Protein AF-U2GF42-F1 (afdb_monomer_lite)

InterPro domains:
  IPR058078 Cj0814 flagellar-dependent secreted protein [PF28266] (5-150)

Sequence (155 aa):
MLTNSIDGKPTIVGKMVGLGTAEEEAELEAFVNSFSEDTMMSNDGAALFVRADLSIEEFKKLYKEDVEKTTKEHKEFLAKLHKEEQEYNANFAKEQSEKKFKPMQVKKKYETYDINKDQKFLYARELLKFKEKRGIDVLELMQKIDKKQILNKMA

Secondary structure (DSSP, 8-state):
---SEETTEEPHHHIIIIIS-HHHHHHHHHHHTTS-TT----HHHHHHTT-SSS-HHHHHHHHHHHHHHHHHHHHHHHHHHHHHHHHHHHHHHHHHHHS---------------TTT-HHHHHHHHHHHHHHHH---HHHHHHHHHHHHHHHHH-

Foldseek 3Di:
DQDQDDPNAGFLVVCLVPVNDPVSNVVSVVLVVVDDPLFDADPVLVVNRSDRPDDPVRNSVVNVVRRVVRSVVVVVVVVVVVVVVVVVVVVVVVVVVVPPDDPDDDPDDDDDDDLVPDPVSVVVVVQVVCCVVVVDNVVVVVVVVVVVVVVVVVD

pLDDT: mean 83.36, std 8.82, range [53.62, 94.81]

Organism: NCBI:txid1242968

Structure (mmCIF, N/CA/C/O backbone):
data_AF-U2GF42-F1
#
_entry.id   AF-U2GF42-F1
#
loop_
_atom_site.group_PDB
_atom_site.id
_atom_site.type_symbol
_atom_site.label_atom_id
_atom_site.label_alt_id
_atom_site.label_comp_id
_atom_site.label_asym_id
_atom_site.label_entity_id
_atom_site.label_seq_id
_atom_site.pdbx_PDB_ins_code
_atom_site.Cartn_x
_atom_site.Cartn_y
_atom_site.Cartn_z
_atom_site.occupancy
_atom_site.B_iso_or_equiv
_atom_site.auth_seq_id
_atom_site.auth_comp_id
_atom_site.auth_asym_id
_atom_site.auth_atom_id
_atom_site.pdbx_PDB_model_num
ATOM 1 N N . MET A 1 1 ? -9.081 -14.131 12.413 1.00 53.62 1 MET A N 1
ATOM 2 C CA . MET A 1 1 ? -10.556 -14.186 12.475 1.00 53.62 1 MET A CA 1
ATOM 3 C C . MET A 1 1 ? -11.001 -13.177 13.515 1.00 53.62 1 MET A C 1
ATOM 5 O O . MET A 1 1 ? -10.371 -13.137 14.563 1.00 53.62 1 MET A O 1
ATOM 9 N N . LEU A 1 2 ? -12.001 -12.345 13.216 1.00 66.75 2 LEU A N 1
ATOM 10 C CA . LEU A 1 2 ? -12.616 -11.469 14.216 1.00 66.75 2 LEU A CA 1
ATOM 11 C C . LEU A 1 2 ? -13.335 -12.364 15.229 1.00 66.75 2 LEU A C 1
ATOM 13 O O . LEU A 1 2 ? -14.236 -13.117 14.863 1.00 66.75 2 LEU A O 1
ATOM 17 N N . THR A 1 3 ? -12.866 -12.362 16.472 1.00 81.94 3 THR A N 1
ATOM 18 C CA . THR A 1 3 ? -13.471 -13.135 17.554 1.00 81.94 3 THR A CA 1
ATOM 19 C C . THR A 1 3 ? -14.457 -12.241 18.289 1.00 81.94 3 THR A C 1
ATOM 21 O O . THR A 1 3 ? -14.060 -11.256 18.909 1.00 81.94 3 THR A O 1
ATOM 24 N N . ASN A 1 4 ? -15.741 -12.588 18.235 1.00 87.81 4 ASN A N 1
ATOM 25 C CA . ASN A 1 4 ? -16.802 -11.834 18.915 1.00 87.81 4 ASN A CA 1
ATOM 26 C C . ASN A 1 4 ? -16.812 -12.085 20.435 1.00 87.81 4 ASN A C 1
ATOM 28 O O . ASN A 1 4 ? -17.442 -11.358 21.194 1.00 87.81 4 ASN A O 1
ATOM 32 N N . SER A 1 5 ? -16.100 -13.111 20.903 1.00 87.38 5 SER A N 1
ATOM 33 C CA . SER A 1 5 ? -15.943 -13.407 22.322 1.00 87.38 5 SER A CA 1
ATOM 34 C C . SER A 1 5 ? -14.587 -14.050 22.601 1.00 87.38 5 SER A C 1
ATOM 36 O O . SER A 1 5 ? -14.060 -14.784 21.762 1.00 87.38 5 SER A O 1
ATOM 38 N N . ILE A 1 6 ? -14.045 -13.772 23.787 1.00 87.75 6 ILE A N 1
ATOM 39 C CA . ILE A 1 6 ? -12.866 -14.421 24.368 1.00 87.75 6 ILE A CA 1
ATOM 40 C C . ILE A 1 6 ? -13.266 -14.893 25.767 1.00 87.75 6 ILE A C 1
ATOM 42 O O . ILE A 1 6 ? -13.815 -14.115 26.545 1.00 87.75 6 ILE A O 1
ATOM 46 N N . ASP A 1 7 ? -13.045 -16.174 26.073 1.00 84.62 7 ASP A N 1
ATOM 47 C CA . ASP A 1 7 ? -13.358 -16.784 27.376 1.00 84.62 7 ASP A CA 1
ATOM 48 C C . ASP A 1 7 ? -14.802 -16.537 27.868 1.00 84.62 7 ASP A C 1
ATOM 50 O O . ASP A 1 7 ? -15.058 -16.364 29.059 1.00 84.62 7 ASP A O 1
ATOM 54 N N . GLY A 1 8 ? -15.766 -16.487 26.940 1.00 83.38 8 GLY A N 1
ATOM 55 C CA . GLY A 1 8 ? -17.183 -16.244 27.239 1.00 83.38 8 GLY A CA 1
ATOM 56 C C . GLY A 1 8 ? -17.539 -14.781 27.529 1.00 83.38 8 GLY A C 1
ATOM 57 O O . GLY A 1 8 ? -18.702 -14.483 27.796 1.00 83.38 8 GLY A O 1
ATOM 58 N N . LYS A 1 9 ? -16.574 -13.858 27.449 1.00 88.75 9 LYS A N 1
ATOM 59 C CA . LYS A 1 9 ? -16.807 -12.409 27.522 1.00 88.75 9 LYS A CA 1
ATOM 60 C C . LYS A 1 9 ? -16.912 -11.823 26.112 1.00 88.75 9 LYS A C 1
ATOM 62 O O . LYS A 1 9 ? -16.119 -12.218 25.249 1.00 88.75 9 LYS A O 1
ATOM 67 N N . PRO A 1 10 ? -17.865 -10.918 25.837 1.00 90.69 10 PRO A N 1
ATOM 68 C CA . PRO A 1 10 ? -17.957 -10.268 24.535 1.00 90.69 10 PRO A CA 1
ATOM 69 C C . PRO A 1 10 ? -16.769 -9.323 24.323 1.00 90.69 10 PRO A C 1
ATOM 71 O O . PRO A 1 10 ? -16.392 -8.573 25.224 1.00 90.69 10 PRO A O 1
ATOM 74 N N . THR A 1 11 ? -16.177 -9.365 23.130 1.00 92.75 11 THR A N 1
ATOM 75 C CA . THR A 1 11 ? -15.172 -8.379 22.694 1.00 92.75 11 THR A CA 1
ATOM 76 C C . THR A 1 11 ? -15.850 -7.067 22.299 1.00 92.75 11 THR A C 1
ATOM 78 O O . THR A 1 11 ? -17.075 -7.024 22.208 1.00 92.75 11 THR A O 1
ATOM 81 N N . ILE A 1 12 ? -15.096 -6.000 22.015 1.00 92.25 12 ILE A N 1
ATOM 82 C CA . ILE A 1 12 ? -15.682 -4.746 21.495 1.00 92.25 12 ILE A CA 1
ATOM 83 C C . ILE A 1 12 ? -16.513 -5.001 20.225 1.00 92.25 12 ILE A C 1
ATOM 85 O O . ILE A 1 12 ? -17.650 -4.545 20.135 1.00 92.25 12 ILE A O 1
ATOM 89 N N . VAL A 1 13 ? -16.006 -5.812 19.290 1.00 90.62 13 VAL A N 1
ATOM 90 C CA . VAL A 1 13 ? -16.781 -6.247 18.109 1.00 90.62 13 VAL A CA 1
ATOM 91 C C . VAL A 1 13 ? -17.973 -7.093 18.516 1.00 90.62 13 VAL A C 1
ATOM 93 O O . VAL A 1 13 ? -19.055 -6.901 17.980 1.00 90.62 13 VAL A O 1
ATOM 96 N N . GLY A 1 14 ? -17.802 -7.992 19.488 1.00 90.56 14 GLY A N 1
ATOM 97 C CA . GLY A 1 14 ? -18.901 -8.758 20.067 1.00 90.56 14 GLY A CA 1
ATOM 98 C C . GLY A 1 14 ? -20.048 -7.878 20.551 1.00 90.56 14 GLY A C 1
ATOM 99 O O . GLY A 1 14 ? -21.205 -8.149 20.240 1.00 90.56 14 GLY A O 1
ATOM 100 N N . LYS A 1 15 ? -19.726 -6.799 21.268 1.00 91.12 15 LYS A N 1
ATOM 101 C CA . LYS A 1 15 ? -20.702 -5.820 21.754 1.00 91.12 15 LYS A CA 1
ATOM 102 C C . LYS A 1 15 ? -21.391 -5.080 20.608 1.00 91.12 15 LYS A C 1
ATOM 104 O O . LYS A 1 15 ? -22.602 -4.927 20.657 1.00 91.12 15 LYS A O 1
ATOM 109 N N . MET A 1 16 ? -20.651 -4.712 19.559 1.00 88.25 16 MET A N 1
ATOM 110 C CA . MET A 1 16 ? -21.205 -4.076 18.353 1.00 88.25 16 MET A CA 1
ATOM 111 C C . MET A 1 16 ? -22.127 -4.979 17.523 1.00 88.25 16 MET A C 1
ATOM 113 O O . MET A 1 16 ? -22.888 -4.467 16.718 1.00 88.25 16 MET A O 1
ATOM 117 N N . VAL A 1 17 ? -22.041 -6.306 17.662 1.00 89.06 17 VAL A N 1
ATOM 118 C CA . VAL A 1 17 ? -22.887 -7.259 16.913 1.00 89.06 17 VAL A CA 1
ATOM 119 C C . VAL A 1 17 ? -23.996 -7.877 17.773 1.00 89.06 17 VAL A C 1
ATOM 121 O O . VAL A 1 17 ? -24.536 -8.928 17.422 1.00 89.06 17 VAL A O 1
ATOM 124 N N . GLY A 1 18 ? -24.309 -7.261 18.918 1.00 86.94 18 GLY A N 1
ATOM 125 C CA . GLY A 1 18 ? -25.431 -7.656 19.773 1.00 86.94 18 GLY A CA 1
ATOM 126 C C . GLY A 1 18 ? -25.112 -8.681 20.869 1.00 86.94 18 GLY A C 1
ATOM 127 O O . GLY A 1 18 ? -26.032 -9.269 21.435 1.00 86.94 18 GLY A O 1
ATOM 128 N N . LEU A 1 19 ? -23.834 -8.924 21.201 1.00 87.69 19 LEU A N 1
ATOM 129 C CA . LEU A 1 19 ? -23.460 -9.694 22.405 1.00 87.69 19 LEU A CA 1
ATOM 130 C C . LEU A 1 19 ? -23.370 -8.822 23.675 1.00 87.69 19 LEU A C 1
ATOM 132 O O . LEU A 1 19 ? -23.107 -9.353 24.756 1.00 87.69 19 LEU A O 1
ATOM 136 N N . GLY A 1 20 ? -23.536 -7.502 23.541 1.00 86.25 20 GLY A N 1
ATOM 137 C CA . GLY A 1 20 ? -23.605 -6.529 24.637 1.00 86.25 20 GLY A CA 1
ATOM 138 C C . GLY A 1 20 ? -25.039 -6.076 24.927 1.00 86.25 20 GLY A C 1
ATOM 139 O O . GLY A 1 20 ? -26.004 -6.745 24.554 1.00 86.25 20 GLY A O 1
ATOM 140 N N . THR A 1 21 ? -25.191 -4.934 25.598 1.00 89.50 21 THR A N 1
ATOM 141 C CA . THR A 1 21 ? -26.502 -4.268 25.707 1.00 89.50 21 THR A CA 1
ATOM 142 C C . THR A 1 21 ? -26.795 -3.424 24.461 1.00 89.50 21 THR A C 1
ATOM 144 O O . THR A 1 21 ? -25.880 -2.991 23.764 1.00 89.50 21 THR A O 1
ATOM 147 N N . ALA A 1 22 ? -28.073 -3.128 24.204 1.00 91.06 22 ALA A N 1
ATOM 148 C CA . ALA A 1 22 ? -28.465 -2.254 23.093 1.00 91.06 22 ALA A CA 1
ATOM 149 C C . ALA A 1 22 ? -27.879 -0.830 23.211 1.00 91.06 22 ALA A C 1
ATOM 151 O O . ALA A 1 22 ? -27.637 -0.171 22.204 1.00 91.06 22 ALA A O 1
ATOM 152 N N . GLU A 1 23 ? -27.638 -0.355 24.439 1.00 90.19 23 GLU A N 1
ATOM 153 C CA . GLU A 1 23 ? -26.994 0.939 24.691 1.00 90.19 23 GLU A CA 1
ATOM 154 C C . GLU A 1 23 ? -25.511 0.906 24.303 1.00 90.19 23 GLU A C 1
ATOM 156 O O . GLU A 1 23 ? -25.043 1.813 23.620 1.00 90.19 23 GLU A O 1
ATOM 161 N N . GLU A 1 24 ? -24.790 -0.156 24.679 1.00 90.00 24 GLU A N 1
ATOM 162 C CA . GLU A 1 24 ? -23.378 -0.343 24.323 1.00 90.00 24 GLU A CA 1
ATOM 163 C C . GLU A 1 24 ? -23.184 -0.470 22.806 1.00 90.00 24 GLU A C 1
ATOM 165 O O . GLU A 1 24 ? -22.239 0.094 22.253 1.00 90.00 24 GLU A O 1
ATOM 170 N N . GLU A 1 25 ? -24.077 -1.199 22.134 1.00 91.75 25 GLU A N 1
ATOM 171 C CA . GLU A 1 25 ? -24.075 -1.369 20.679 1.00 91.75 25 GLU A CA 1
ATOM 172 C C . GLU A 1 25 ? -24.259 -0.024 19.968 1.00 91.75 25 GLU A C 1
ATOM 174 O O . GLU A 1 25 ? -23.399 0.378 19.183 1.00 91.75 25 GLU A O 1
ATOM 179 N N . ALA A 1 26 ? -25.316 0.717 20.319 1.00 92.31 26 ALA A N 1
ATOM 180 C CA . ALA A 1 26 ? -25.595 2.027 19.738 1.00 92.31 26 ALA A CA 1
ATOM 181 C C . ALA A 1 26 ? -24.476 3.043 20.030 1.00 92.31 26 ALA A C 1
ATOM 183 O O . ALA A 1 26 ? -24.117 3.852 19.172 1.00 92.31 26 ALA A O 1
ATOM 184 N N . GLU A 1 27 ? -23.897 3.004 21.232 1.00 93.75 27 GLU A N 1
ATOM 185 C CA . GLU A 1 27 ? -22.800 3.882 21.631 1.00 93.75 27 GLU A CA 1
ATOM 186 C C . GLU A 1 27 ? -21.510 3.608 20.837 1.00 93.75 27 GLU A C 1
ATOM 188 O O . GLU A 1 27 ? -20.812 4.552 20.441 1.00 93.75 27 GLU A O 1
ATOM 193 N N . LEU A 1 28 ? -21.169 2.334 20.626 1.00 92.56 28 LEU A N 1
ATOM 194 C CA . LEU A 1 28 ? -19.992 1.923 19.860 1.00 92.56 28 LEU A CA 1
ATOM 195 C C . LEU A 1 28 ? -20.181 2.181 18.364 1.00 92.56 28 LEU A C 1
ATOM 197 O O . LEU A 1 28 ? -19.268 2.703 17.723 1.00 92.56 28 LEU A O 1
ATOM 201 N N . GLU A 1 29 ? -21.360 1.884 17.823 1.00 91.44 29 GLU A N 1
ATOM 202 C CA . GLU A 1 29 ? -21.694 2.150 16.424 1.00 91.44 29 GLU A CA 1
ATOM 203 C C . GLU A 1 29 ? -21.631 3.651 16.118 1.00 91.44 29 GLU A C 1
ATOM 205 O O . GLU A 1 29 ? -20.938 4.066 15.187 1.00 91.44 29 GLU A O 1
ATOM 210 N N . ALA A 1 30 ? -22.265 4.489 16.945 1.00 93.81 30 ALA A N 1
ATOM 211 C CA . ALA A 1 30 ? -22.209 5.941 16.787 1.00 93.81 30 ALA A CA 1
ATOM 212 C C . ALA A 1 30 ? -20.774 6.483 16.884 1.00 93.81 30 ALA A C 1
ATOM 214 O O . ALA A 1 30 ? -20.412 7.421 16.175 1.00 93.81 30 ALA A O 1
ATOM 215 N N . PHE A 1 31 ? -19.940 5.893 17.745 1.00 93.12 31 PHE A N 1
ATOM 216 C CA . PHE A 1 31 ? -18.539 6.275 17.869 1.00 93.12 31 PHE A CA 1
ATOM 217 C C . PHE A 1 31 ? -17.724 5.917 16.623 1.00 93.12 31 PHE A C 1
ATOM 219 O O . PHE A 1 31 ? -17.021 6.782 16.102 1.00 93.12 31 PHE A O 1
ATOM 226 N N . VAL A 1 32 ? -17.822 4.686 16.120 1.00 88.75 32 VAL A N 1
ATOM 227 C CA . VAL A 1 32 ? -17.088 4.260 14.916 1.00 88.75 32 VAL A CA 1
ATOM 228 C C . VAL A 1 32 ? -17.545 5.059 13.693 1.00 88.75 32 VAL A C 1
ATOM 230 O O . VAL A 1 32 ? -16.707 5.541 12.935 1.00 88.75 32 VAL A O 1
ATOM 233 N N . ASN A 1 33 ? -18.850 5.309 13.569 1.00 90.56 33 ASN A N 1
ATOM 234 C CA . ASN A 1 33 ? -19.421 6.113 12.486 1.00 90.56 33 ASN A CA 1
ATOM 235 C C . ASN A 1 33 ? -19.135 7.622 12.611 1.00 90.56 33 ASN A C 1
ATOM 237 O O . ASN A 1 33 ? -19.408 8.372 11.678 1.00 90.56 33 ASN A O 1
ATOM 241 N N . SER A 1 34 ? -18.599 8.094 13.745 1.00 91.62 34 SER A N 1
ATOM 242 C CA . SER A 1 34 ? -18.213 9.504 13.911 1.00 91.62 34 SER A CA 1
ATOM 243 C C . SER A 1 34 ? -16.931 9.876 13.158 1.00 91.62 34 SER A C 1
ATOM 245 O O . SER A 1 34 ? -16.659 11.060 12.949 1.00 91.62 34 SER A O 1
ATOM 247 N N . PHE A 1 35 ? -16.143 8.880 12.750 1.00 89.19 35 PHE A N 1
ATOM 248 C CA . PHE A 1 35 ? -14.927 9.070 11.970 1.00 89.19 35 PHE A CA 1
ATOM 249 C C . PHE A 1 35 ? -15.249 9.128 10.472 1.00 89.19 35 PHE A C 1
ATOM 251 O O . PHE A 1 35 ? -16.160 8.458 9.995 1.00 89.19 35 PHE A O 1
ATOM 258 N N . SER A 1 36 ? -14.496 9.927 9.710 1.00 84.69 36 SER A N 1
ATOM 259 C CA . SER A 1 36 ? -14.631 9.969 8.246 1.00 84.69 36 SER A CA 1
ATOM 260 C C . SER A 1 36 ? -14.193 8.651 7.605 1.00 84.69 36 SER A C 1
ATOM 262 O O . SER A 1 36 ? -13.313 7.985 8.144 1.00 84.69 36 SER A O 1
ATOM 264 N N . GLU A 1 37 ? -14.702 8.313 6.419 1.00 79.50 37 GLU A N 1
ATOM 265 C CA . GLU A 1 37 ? -14.232 7.134 5.664 1.00 79.50 37 GLU A CA 1
ATOM 266 C C . GLU A 1 37 ? -12.726 7.194 5.343 1.00 79.50 37 GLU A C 1
ATOM 268 O O . GLU A 1 37 ? -12.056 6.168 5.338 1.00 79.50 37 GLU A O 1
ATOM 273 N N . ASP A 1 38 ? -12.169 8.400 5.179 1.00 81.19 38 ASP A N 1
ATOM 274 C CA . ASP A 1 38 ? -10.733 8.634 4.940 1.00 81.19 38 ASP A CA 1
ATOM 275 C C . ASP A 1 38 ? -9.852 8.425 6.185 1.00 81.19 38 ASP A C 1
ATOM 277 O O . ASP A 1 38 ? -8.638 8.659 6.162 1.00 81.19 38 ASP A O 1
ATOM 281 N N . THR A 1 39 ? -10.461 8.044 7.306 1.00 83.50 39 THR A N 1
ATOM 282 C CA . THR A 1 39 ? -9.740 7.805 8.548 1.00 83.50 39 THR A CA 1
ATOM 283 C C . THR A 1 39 ? -8.897 6.549 8.420 1.00 83.50 39 THR A C 1
ATOM 285 O O . THR A 1 39 ? -9.402 5.460 8.156 1.00 83.50 39 THR A O 1
ATOM 288 N N . MET A 1 40 ? -7.599 6.695 8.662 1.00 85.88 40 MET A N 1
ATOM 289 C CA . MET A 1 40 ? -6.678 5.567 8.670 1.00 85.88 40 MET A CA 1
ATOM 290 C C . MET A 1 40 ? -6.627 4.967 10.073 1.00 85.88 40 MET A C 1
ATOM 292 O O . MET A 1 40 ? -6.614 5.684 11.069 1.00 85.88 40 MET A O 1
ATOM 296 N N . MET A 1 41 ? -6.552 3.646 10.159 1.00 88.06 41 MET A N 1
ATOM 297 C CA . MET A 1 41 ? -6.408 2.910 11.414 1.00 88.06 41 MET A CA 1
ATOM 298 C C . MET A 1 41 ? -5.186 2.003 11.307 1.00 88.06 41 MET A C 1
ATOM 300 O O . MET A 1 41 ? -4.932 1.439 10.238 1.00 88.06 41 MET A O 1
ATOM 304 N N . SER A 1 42 ? -4.414 1.868 12.384 1.00 88.44 42 SER A N 1
ATOM 305 C CA . SER A 1 42 ? -3.285 0.942 12.400 1.00 88.44 42 SER A CA 1
ATOM 306 C C . SER A 1 42 ? -3.754 -0.483 12.692 1.00 88.44 42 SER A C 1
AT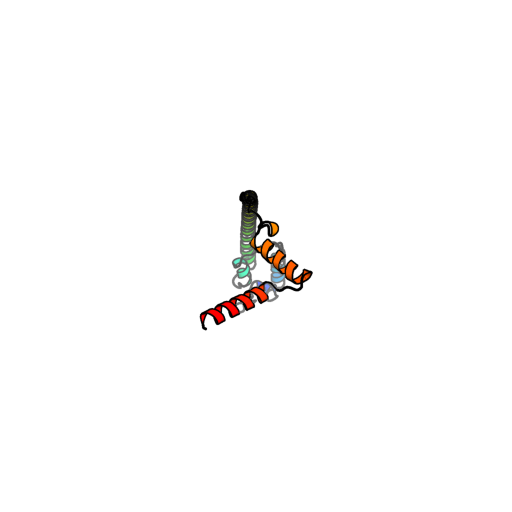OM 308 O O . SER A 1 42 ? -4.889 -0.737 13.101 1.00 88.44 42 SER A O 1
ATOM 310 N N . ASN A 1 43 ? -2.833 -1.435 12.549 1.00 88.88 43 ASN A N 1
ATOM 311 C CA . ASN A 1 43 ? -3.055 -2.796 13.027 1.00 88.88 43 ASN A CA 1
ATOM 312 C C . ASN A 1 43 ? -3.286 -2.846 14.547 1.00 88.88 43 ASN A C 1
ATOM 314 O O . ASN A 1 43 ? -4.038 -3.702 15.011 1.00 88.88 43 ASN A O 1
ATOM 318 N N . ASP A 1 44 ? -2.672 -1.936 15.309 1.00 88.06 44 ASP A N 1
ATOM 319 C CA . ASP A 1 44 ? -2.866 -1.850 16.757 1.00 88.06 44 ASP A CA 1
ATOM 320 C C . ASP A 1 44 ? -4.270 -1.324 17.074 1.00 88.06 44 ASP A C 1
ATOM 322 O O . ASP A 1 44 ? -4.951 -1.904 17.920 1.00 88.06 44 ASP A O 1
ATOM 326 N N . GLY A 1 45 ? -4.750 -0.317 16.335 1.00 88.94 45 GLY A N 1
ATOM 327 C CA . GLY A 1 45 ? -6.135 0.154 16.403 1.00 88.94 45 GLY A CA 1
ATOM 328 C C . GLY A 1 45 ? -7.140 -0.953 16.077 1.00 88.94 45 GLY A C 1
ATOM 329 O O . GLY A 1 45 ? -8.103 -1.159 16.818 1.00 88.94 45 GLY A O 1
ATOM 330 N N . ALA A 1 46 ? -6.868 -1.748 15.039 1.00 89.50 46 ALA A N 1
ATOM 331 C CA . ALA A 1 46 ? -7.696 -2.897 14.672 1.00 89.50 46 ALA A CA 1
ATOM 332 C C . ALA A 1 46 ? -7.679 -3.998 15.748 1.00 89.50 46 ALA A C 1
ATOM 334 O O . ALA A 1 46 ? -8.680 -4.683 15.959 1.00 89.50 46 ALA A O 1
ATOM 335 N N . ALA A 1 47 ? -6.570 -4.163 16.471 1.00 90.81 47 ALA A N 1
ATOM 336 C CA . ALA A 1 47 ? -6.461 -5.136 17.554 1.00 90.81 47 ALA A CA 1
ATOM 337 C C . ALA A 1 47 ? -7.287 -4.753 18.797 1.00 90.81 47 ALA A C 1
ATOM 339 O O . ALA A 1 47 ? -7.666 -5.636 19.569 1.00 90.81 47 ALA A O 1
ATOM 340 N N . LEU A 1 48 ? -7.618 -3.470 18.989 1.00 92.06 48 LEU A N 1
ATOM 341 C CA . LEU A 1 48 ? -8.473 -3.026 20.099 1.00 92.06 48 LEU A CA 1
ATOM 342 C C . LEU A 1 48 ? -9.896 -3.594 19.999 1.00 92.06 48 LEU A C 1
ATOM 344 O O . LEU A 1 48 ? -10.532 -3.862 21.014 1.00 92.06 48 LEU A O 1
ATOM 348 N N . PHE A 1 49 ? -10.377 -3.837 18.782 1.00 90.69 49 PHE A N 1
ATOM 349 C CA . PHE A 1 49 ? -11.720 -4.351 18.510 1.00 90.69 49 PHE A CA 1
ATOM 350 C C . PHE A 1 49 ? -11.938 -5.801 18.964 1.00 90.69 49 PHE A C 1
ATOM 352 O O . PHE A 1 49 ? -13.049 -6.192 19.327 1.00 90.69 49 PHE A O 1
ATOM 359 N N . VAL A 1 50 ? -10.877 -6.609 18.968 1.00 91.00 50 VAL A N 1
ATOM 360 C CA . VAL A 1 50 ? -10.937 -8.025 19.369 1.00 91.00 50 VAL A CA 1
ATOM 361 C C . VAL A 1 50 ? -10.642 -8.238 20.853 1.00 91.00 50 VAL A C 1
ATOM 363 O O . VAL A 1 50 ? -10.606 -9.377 21.306 1.00 91.00 50 VAL A O 1
ATOM 366 N N . ARG A 1 51 ? -10.440 -7.171 21.628 1.00 89.00 51 ARG A N 1
ATOM 367 C CA . ARG A 1 51 ? -10.186 -7.249 23.069 1.00 89.00 51 ARG A CA 1
ATOM 368 C C . ARG A 1 51 ? -11.486 -7.353 23.866 1.00 89.00 51 ARG A C 1
ATOM 370 O O . ARG A 1 51 ? -12.483 -6.717 23.528 1.00 89.00 51 ARG A O 1
ATOM 377 N N . ALA A 1 52 ? -11.466 -8.175 24.915 1.00 86.94 52 ALA A N 1
ATOM 378 C CA . ALA A 1 52 ? -12.575 -8.374 25.862 1.00 86.94 52 ALA A CA 1
ATOM 379 C C . ALA A 1 52 ? -12.257 -7.840 27.274 1.00 86.94 52 ALA A C 1
ATOM 381 O O . ALA A 1 52 ? -13.098 -7.891 28.169 1.00 86.94 52 ALA A O 1
ATOM 382 N N . ASP A 1 53 ? -11.027 -7.373 27.484 1.00 89.06 53 ASP A N 1
ATOM 383 C CA . ASP A 1 53 ? -10.498 -6.811 28.727 1.00 89.06 53 ASP A CA 1
ATOM 384 C C . ASP A 1 53 ? -10.710 -5.293 28.845 1.00 89.06 53 ASP A C 1
ATOM 386 O O . ASP A 1 53 ? -10.695 -4.770 29.955 1.00 89.06 53 ASP A O 1
ATOM 390 N N . LEU A 1 54 ? -10.941 -4.601 27.726 1.00 87.88 54 LEU A N 1
ATOM 391 C CA . LEU A 1 54 ? -11.128 -3.149 27.676 1.00 87.88 54 LEU A CA 1
ATOM 392 C C . LEU A 1 54 ? -12.568 -2.729 27.993 1.00 87.88 54 LEU A C 1
ATOM 394 O O . LEU A 1 54 ? -13.533 -3.313 27.488 1.00 87.88 54 LEU A O 1
ATOM 398 N N . SER A 1 55 ? -12.713 -1.644 28.755 1.00 90.44 55 SER A N 1
ATOM 399 C CA . SER A 1 55 ? -13.980 -0.910 28.827 1.00 90.44 55 SER A CA 1
ATOM 400 C C . SER A 1 55 ? -14.237 -0.107 27.542 1.00 90.44 55 SER A C 1
ATOM 402 O O . SER A 1 55 ? -13.316 0.207 26.784 1.00 90.44 55 SER A O 1
ATOM 404 N N . ILE A 1 56 ? -15.499 0.258 27.294 1.00 90.19 56 ILE A N 1
ATOM 405 C CA . ILE A 1 56 ? -15.879 1.063 26.119 1.00 90.19 56 ILE A CA 1
ATOM 406 C C . ILE A 1 56 ? -15.202 2.441 26.156 1.00 90.19 56 ILE A C 1
ATOM 408 O O . ILE A 1 56 ? -14.740 2.922 25.124 1.00 90.19 56 ILE A O 1
ATOM 412 N N . GLU A 1 57 ? -15.071 3.061 27.331 1.00 92.56 57 GLU A N 1
ATOM 413 C CA . GLU A 1 57 ? -14.390 4.353 27.478 1.00 92.56 57 GLU A CA 1
ATOM 414 C C . GLU A 1 57 ? -12.891 4.269 27.156 1.00 92.56 57 GLU A C 1
ATOM 416 O O . GLU A 1 57 ? -12.363 5.108 26.419 1.00 92.56 57 GLU A O 1
ATOM 421 N N . GLU A 1 58 ? -12.202 3.241 27.662 1.00 93.12 58 GLU A N 1
ATOM 422 C CA . GLU A 1 58 ? -10.783 3.012 27.365 1.00 93.12 58 GLU A CA 1
ATOM 423 C C . GLU A 1 58 ? -10.568 2.717 25.883 1.00 93.12 58 GLU A C 1
ATOM 425 O O . GLU A 1 58 ? -9.667 3.291 25.268 1.00 93.12 58 GLU A O 1
ATOM 430 N N . PHE A 1 59 ? -11.428 1.880 25.295 1.00 93.50 59 PHE A N 1
ATOM 431 C CA . PHE A 1 59 ? -11.428 1.607 23.862 1.00 93.50 59 PHE A CA 1
ATOM 432 C C . PHE A 1 59 ? -11.543 2.904 23.056 1.00 93.50 59 PHE A C 1
ATOM 434 O O . PHE A 1 59 ? -10.700 3.172 22.200 1.00 93.50 59 PHE A O 1
ATOM 441 N N . LYS A 1 60 ? -12.527 3.756 23.370 1.00 93.44 60 LYS A N 1
ATOM 442 C CA . LYS A 1 60 ? -12.739 5.030 22.669 1.00 93.44 60 LYS A CA 1
ATOM 443 C C . LYS A 1 60 ? -11.523 5.946 22.737 1.00 93.44 60 LYS A C 1
ATOM 445 O O . LYS A 1 60 ? -11.207 6.622 21.757 1.00 93.44 60 LYS A O 1
ATOM 450 N N . LYS A 1 61 ? -10.854 5.993 23.891 1.00 94.81 61 LYS A N 1
ATOM 451 C CA . LYS A 1 61 ? -9.658 6.814 24.087 1.00 94.81 61 LYS A CA 1
ATOM 452 C C . LYS A 1 61 ? -8.481 6.296 23.258 1.00 94.81 61 LYS A C 1
ATOM 454 O O . LYS A 1 61 ? -7.910 7.072 22.497 1.00 94.81 61 LYS A O 1
ATOM 459 N N . LEU A 1 62 ? -8.155 5.006 23.376 1.00 93.56 62 LEU A N 1
ATOM 460 C CA . LEU A 1 62 ? -7.038 4.397 22.643 1.00 93.56 62 LEU A CA 1
ATOM 461 C C . LEU A 1 62 ? -7.267 4.438 21.129 1.00 93.56 62 LEU A C 1
ATOM 463 O O . LEU A 1 62 ? -6.343 4.718 20.373 1.00 93.56 62 LEU A O 1
ATOM 467 N N . TYR A 1 63 ? -8.501 4.197 20.687 1.00 92.44 63 TYR A N 1
ATOM 468 C CA . TYR A 1 63 ? -8.839 4.198 19.270 1.00 92.44 63 TYR A CA 1
ATOM 469 C C . TYR A 1 63 ? -8.705 5.590 18.641 1.00 92.44 63 TYR A C 1
ATOM 471 O O . TYR A 1 63 ? -8.156 5.718 17.550 1.00 92.44 63 TYR A O 1
ATOM 479 N N . LYS A 1 64 ? -9.144 6.646 19.343 1.00 92.06 64 LYS A N 1
ATOM 480 C CA . LYS A 1 64 ? -8.938 8.037 18.904 1.00 92.06 64 LYS A CA 1
ATOM 481 C C . LYS A 1 64 ? -7.459 8.375 18.752 1.00 92.06 64 LYS A C 1
ATOM 483 O O . LYS A 1 64 ? -7.075 8.962 17.747 1.00 92.06 64 LYS A O 1
ATOM 488 N N . GLU A 1 65 ? -6.647 7.994 19.734 1.00 92.62 65 GLU A N 1
ATOM 489 C CA . GLU A 1 65 ? -5.205 8.244 19.710 1.00 92.62 65 GLU A CA 1
ATOM 490 C C . GLU A 1 65 ? -4.524 7.535 18.530 1.00 92.62 65 GLU A C 1
ATOM 492 O O . GLU A 1 65 ? -3.719 8.150 17.827 1.00 92.62 65 GLU A O 1
ATOM 497 N N . ASP A 1 66 ? -4.886 6.275 18.271 1.00 92.44 66 ASP A N 1
ATOM 498 C CA . ASP A 1 66 ? -4.369 5.520 17.128 1.00 92.44 66 ASP A CA 1
ATOM 499 C C . ASP A 1 66 ? -4.736 6.191 15.802 1.00 92.44 66 ASP A C 1
ATOM 501 O O . ASP A 1 66 ? -3.855 6.503 15.005 1.00 92.44 66 ASP A O 1
ATOM 505 N N . VAL A 1 67 ? -6.022 6.492 15.618 1.00 90.31 67 VAL A N 1
ATOM 506 C CA . VAL A 1 67 ? -6.562 7.156 14.429 1.00 90.31 67 VAL A CA 1
ATOM 507 C C . VAL A 1 67 ? -5.895 8.510 14.156 1.00 90.31 67 VAL A C 1
ATOM 509 O O . VAL A 1 67 ? -5.554 8.828 13.012 1.00 90.31 67 VAL A O 1
ATOM 512 N N . GLU A 1 68 ? -5.719 9.343 15.182 1.00 89.69 68 GLU A N 1
ATOM 513 C CA . GLU A 1 68 ? -5.084 10.656 15.030 1.00 89.69 68 GLU A CA 1
ATOM 514 C C . GLU A 1 68 ? -3.621 10.515 14.605 1.00 89.69 68 GLU A C 1
ATOM 516 O O . GLU A 1 68 ? -3.151 11.226 13.706 1.00 89.69 68 GLU A O 1
ATOM 521 N N . LYS A 1 69 ? -2.907 9.567 15.219 1.00 91.50 69 LYS A N 1
ATOM 522 C CA . LYS A 1 69 ? -1.508 9.281 14.915 1.00 91.50 69 LYS A CA 1
ATOM 523 C C . LYS A 1 69 ? -1.341 8.760 13.489 1.00 91.50 69 LYS A C 1
ATOM 525 O O . LYS A 1 69 ? -0.564 9.329 12.723 1.00 91.50 69 LYS A O 1
ATOM 530 N N . THR A 1 70 ? -2.090 7.732 13.106 1.00 88.94 70 THR A N 1
ATOM 531 C CA . THR A 1 70 ? -2.008 7.090 11.783 1.00 88.94 70 THR A CA 1
ATOM 532 C C . THR A 1 70 ? -2.406 8.041 10.668 1.00 88.94 70 THR A C 1
ATOM 534 O O . THR A 1 70 ? -1.740 8.099 9.637 1.00 88.94 70 THR A O 1
ATOM 537 N N . THR A 1 71 ? -3.452 8.841 10.875 1.00 87.56 71 THR A N 1
ATOM 538 C CA . THR A 1 71 ? -3.903 9.823 9.887 1.00 87.56 71 THR A CA 1
ATOM 539 C C . THR A 1 71 ? -2.846 10.907 9.681 1.00 87.56 71 THR A C 1
ATOM 541 O O . THR A 1 71 ? -2.616 11.343 8.550 1.00 87.56 71 THR A O 1
ATOM 544 N N . LYS A 1 72 ? -2.159 11.334 10.749 1.00 89.38 72 LYS A N 1
ATOM 545 C CA . LYS A 1 72 ? -1.053 12.294 10.646 1.00 89.38 72 LYS A CA 1
ATOM 546 C C . LYS A 1 72 ? 0.156 11.690 9.929 1.00 89.38 72 LYS A C 1
ATOM 548 O O . LYS A 1 72 ? 0.658 12.298 8.985 1.00 89.38 72 LYS A O 1
ATOM 553 N N . GLU A 1 73 ? 0.580 10.494 10.326 1.00 88.06 73 GLU A N 1
ATOM 554 C CA . GLU A 1 73 ? 1.697 9.776 9.700 1.00 88.06 73 GLU A CA 1
ATOM 555 C C . GLU A 1 73 ? 1.435 9.511 8.211 1.00 88.06 73 GLU A C 1
ATOM 557 O O . GLU A 1 73 ? 2.311 9.737 7.375 1.00 88.06 73 GLU A O 1
ATOM 562 N N . HIS A 1 74 ? 0.210 9.118 7.855 1.00 88.44 74 HIS A N 1
ATOM 563 C CA . HIS A 1 74 ? -0.186 8.883 6.470 1.00 88.44 74 HIS A CA 1
ATOM 564 C C . HIS A 1 74 ? -0.151 10.169 5.633 1.00 88.44 74 HIS A C 1
ATOM 566 O O . HIS A 1 74 ? 0.397 10.174 4.531 1.00 88.44 74 HIS A O 1
ATOM 572 N N . LYS A 1 75 ? -0.656 11.292 6.166 1.00 87.50 75 LYS A N 1
ATOM 573 C CA . LYS A 1 75 ? -0.576 12.601 5.492 1.00 87.50 75 LYS A CA 1
ATOM 574 C C . LYS A 1 75 ? 0.870 13.050 5.276 1.00 87.50 75 LYS A C 1
ATOM 576 O O . LYS A 1 75 ? 1.203 13.540 4.197 1.00 87.50 75 LYS A O 1
ATOM 581 N N . GLU A 1 76 ? 1.737 12.872 6.271 1.00 90.00 76 GLU A N 1
ATOM 582 C CA . GLU A 1 76 ? 3.164 13.198 6.151 1.00 90.00 76 GLU A CA 1
ATOM 583 C C . GLU A 1 76 ? 3.880 12.298 5.135 1.00 90.00 76 GLU A C 1
ATOM 585 O O . GLU A 1 76 ? 4.722 12.775 4.369 1.00 90.00 76 GLU A O 1
ATOM 590 N N . PHE A 1 77 ? 3.535 11.010 5.094 1.00 89.62 77 PHE A N 1
ATOM 591 C CA . PHE A 1 77 ? 4.055 10.067 4.108 1.00 89.62 77 PHE A CA 1
ATOM 592 C C . PHE A 1 77 ? 3.639 10.448 2.683 1.00 89.62 77 PHE A C 1
ATOM 594 O O . PHE A 1 77 ? 4.499 10.549 1.809 1.00 89.62 77 PHE A O 1
ATOM 601 N N . LEU A 1 78 ? 2.355 10.745 2.458 1.00 88.88 78 LEU A N 1
ATOM 602 C CA . LEU A 1 78 ? 1.854 11.203 1.159 1.00 88.88 78 LEU A CA 1
ATOM 603 C C . LEU A 1 78 ? 2.543 12.495 0.707 1.00 88.88 78 LEU A C 1
ATOM 605 O O . LEU A 1 78 ? 2.954 12.606 -0.446 1.00 88.88 78 LEU A O 1
ATOM 609 N N . ALA A 1 79 ? 2.739 13.456 1.615 1.00 91.19 79 ALA A N 1
ATOM 610 C CA . ALA A 1 79 ? 3.442 14.697 1.297 1.00 91.19 79 ALA A CA 1
AT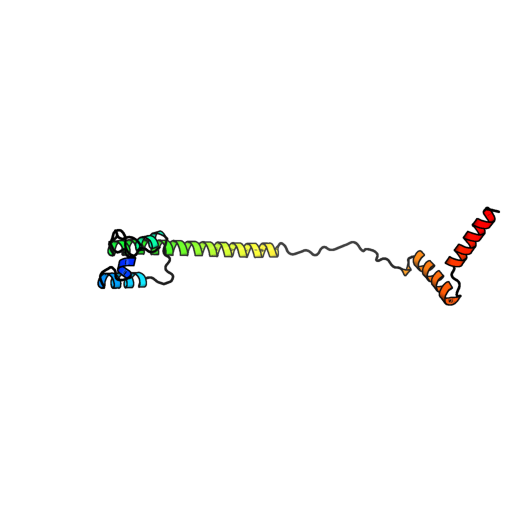OM 611 C C . ALA A 1 79 ? 4.900 14.453 0.865 1.00 91.19 79 ALA A C 1
ATOM 613 O O . ALA A 1 79 ? 5.379 15.086 -0.078 1.00 91.19 79 ALA A O 1
ATOM 614 N N . LYS A 1 80 ? 5.604 13.521 1.525 1.00 91.94 80 LYS A N 1
ATOM 615 C CA . LYS A 1 80 ? 6.961 13.112 1.124 1.00 91.94 80 LYS A CA 1
ATOM 616 C C . LYS A 1 80 ? 6.960 12.416 -0.236 1.00 91.94 80 LYS A C 1
ATOM 618 O O . LYS A 1 80 ? 7.768 12.784 -1.083 1.00 91.94 80 LYS A O 1
ATOM 623 N N . LEU A 1 81 ? 6.030 11.486 -0.456 1.00 91.69 81 LEU A N 1
ATOM 624 C CA . LEU A 1 81 ? 5.907 10.733 -1.704 1.00 91.69 81 LEU A CA 1
ATOM 625 C C . LEU A 1 81 ? 5.663 11.661 -2.902 1.00 91.69 81 LEU A C 1
ATOM 627 O O . LEU A 1 81 ? 6.361 11.567 -3.907 1.00 91.69 81 LEU A O 1
ATOM 631 N N . HIS A 1 82 ? 4.740 12.619 -2.773 1.00 91.31 82 HIS A N 1
ATOM 632 C CA . HIS A 1 82 ? 4.471 13.592 -3.834 1.00 91.31 82 HIS A CA 1
ATOM 633 C C . HIS A 1 82 ? 5.679 14.474 -4.150 1.00 91.31 82 HIS A C 1
ATOM 635 O O . HIS A 1 82 ? 5.914 14.805 -5.312 1.00 91.31 82 HIS A O 1
ATOM 641 N N . LYS A 1 83 ? 6.458 14.862 -3.134 1.00 91.56 83 LYS A N 1
ATOM 642 C CA . LYS A 1 83 ? 7.678 15.645 -3.343 1.00 91.56 83 LYS A CA 1
ATOM 643 C C . LYS A 1 83 ? 8.741 14.831 -4.086 1.00 91.56 83 LYS A C 1
ATOM 645 O O . LYS A 1 83 ? 9.332 15.336 -5.037 1.00 91.56 83 LYS A O 1
ATOM 650 N N . GLU A 1 84 ? 8.945 13.578 -3.688 1.00 87.31 84 GLU A N 1
ATOM 651 C CA . GLU A 1 84 ? 9.887 12.665 -4.344 1.00 87.31 84 GLU A CA 1
ATOM 652 C C . GLU A 1 84 ? 9.486 12.382 -5.802 1.00 87.31 84 GLU A C 1
ATOM 654 O O . GLU A 1 84 ? 10.324 12.444 -6.700 1.00 87.31 84 GLU A O 1
ATOM 659 N N . GLU A 1 85 ? 8.195 12.170 -6.071 1.00 85.12 85 GLU A N 1
ATOM 660 C CA . GLU A 1 85 ? 7.670 11.945 -7.422 1.00 85.12 85 GLU A CA 1
ATOM 661 C C . GLU A 1 85 ? 7.843 13.179 -8.327 1.00 85.12 85 GLU A C 1
ATOM 663 O O . GLU A 1 85 ? 8.231 13.062 -9.495 1.00 85.12 85 GLU A O 1
ATOM 668 N N . GLN A 1 86 ? 7.622 14.383 -7.788 1.00 85.75 86 GLN A N 1
ATOM 669 C CA . GLN A 1 86 ? 7.884 15.635 -8.506 1.00 85.75 86 GLN A CA 1
ATOM 670 C C . GLN A 1 86 ? 9.372 15.807 -8.836 1.00 85.75 86 GLN A C 1
ATOM 672 O O . GLN A 1 86 ? 9.712 16.181 -9.963 1.00 85.75 86 GLN A O 1
ATOM 677 N N . GLU A 1 87 ? 10.260 15.517 -7.883 1.00 85.69 87 GLU A N 1
ATOM 678 C CA . GLU A 1 87 ? 11.711 15.588 -8.082 1.00 85.69 87 GLU A CA 1
ATOM 679 C C . GLU A 1 87 ? 12.191 14.557 -9.116 1.00 85.69 87 GLU A C 1
ATOM 681 O O . GLU A 1 87 ? 12.968 14.900 -10.016 1.00 85.69 87 GLU A O 1
ATOM 686 N N . TYR A 1 88 ? 11.679 13.325 -9.057 1.00 85.75 88 TYR A N 1
ATOM 687 C CA . TYR A 1 88 ? 11.973 12.281 -10.038 1.00 85.75 88 TYR A CA 1
ATOM 688 C C . TYR A 1 88 ? 11.541 12.692 -11.451 1.00 85.75 88 TYR A C 1
ATOM 690 O O . TYR A 1 88 ? 12.350 12.653 -12.381 1.00 85.75 88 TYR A O 1
ATOM 698 N N . ASN A 1 89 ? 10.302 13.163 -11.616 1.00 83.00 89 ASN A N 1
ATOM 699 C CA . ASN A 1 89 ? 9.782 13.591 -12.916 1.00 83.00 89 ASN A CA 1
ATOM 700 C C . ASN A 1 89 ? 10.568 14.778 -13.494 1.00 83.00 89 ASN A C 1
ATOM 702 O O . ASN A 1 89 ? 10.849 14.812 -14.697 1.00 83.00 89 ASN A O 1
ATOM 706 N N . ALA A 1 90 ? 10.983 15.728 -12.651 1.00 86.06 90 ALA A N 1
ATOM 707 C CA . ALA A 1 90 ? 11.819 16.850 -13.073 1.00 86.06 90 ALA A CA 1
ATOM 708 C C . ALA A 1 90 ? 13.209 16.394 -13.553 1.00 86.06 90 ALA A C 1
ATOM 710 O O . ALA A 1 90 ? 13.708 16.893 -14.566 1.00 86.06 90 ALA A O 1
ATOM 711 N N . ASN A 1 91 ? 13.831 15.436 -12.862 1.00 82.94 91 ASN A N 1
ATOM 712 C CA . ASN A 1 91 ? 15.126 14.877 -13.255 1.00 82.94 91 ASN A CA 1
ATOM 713 C C . ASN A 1 91 ? 15.018 14.022 -14.524 1.00 82.94 91 ASN A C 1
ATOM 715 O O . ASN A 1 91 ? 15.849 14.155 -15.422 1.00 82.94 91 ASN A O 1
ATOM 719 N N . PHE A 1 92 ? 13.955 13.228 -14.661 1.00 80.31 92 PHE A N 1
ATOM 720 C CA . PHE A 1 92 ? 13.688 12.443 -15.865 1.00 80.31 92 PHE A CA 1
ATOM 721 C C . PHE A 1 92 ? 13.500 13.335 -17.101 1.00 80.31 92 PHE A C 1
ATOM 723 O O . PHE A 1 92 ? 14.068 13.065 -18.162 1.00 80.31 92 PHE A O 1
ATOM 730 N N . ALA A 1 93 ? 12.765 14.445 -16.967 1.00 77.00 93 ALA A N 1
ATOM 731 C CA . ALA A 1 93 ? 12.607 15.422 -18.043 1.00 77.00 93 ALA A CA 1
ATOM 732 C C . ALA A 1 93 ? 13.950 16.052 -18.460 1.00 77.00 93 ALA A C 1
ATOM 734 O O . ALA A 1 93 ? 14.202 16.239 -19.655 1.00 77.00 93 ALA A O 1
ATOM 735 N N . LYS A 1 94 ? 14.838 16.333 -17.496 1.00 76.88 94 LYS A N 1
ATOM 736 C CA . LYS A 1 94 ? 16.196 16.829 -17.773 1.00 76.88 94 LYS A CA 1
ATOM 737 C C . LYS A 1 94 ? 17.042 15.780 -18.493 1.00 76.88 94 LYS A C 1
ATOM 739 O O . LYS A 1 94 ? 17.593 16.092 -19.548 1.00 76.88 94 LYS A O 1
ATOM 744 N N . GLU A 1 95 ? 17.062 14.535 -18.022 1.00 73.56 95 GLU A N 1
ATOM 745 C CA . GLU A 1 95 ? 17.792 13.445 -18.683 1.00 73.56 95 GLU A CA 1
ATOM 746 C C . GLU A 1 95 ? 17.334 13.206 -20.127 1.00 73.56 95 GLU A C 1
ATOM 748 O O . GLU A 1 95 ? 18.166 13.022 -21.014 1.00 73.56 95 GLU A O 1
ATOM 753 N N . GLN A 1 96 ? 16.024 13.237 -20.389 1.00 70.06 96 GLN A N 1
ATOM 754 C CA . GLN A 1 96 ? 15.475 13.132 -21.747 1.00 70.06 96 GLN A CA 1
ATOM 755 C C . GLN A 1 96 ? 15.917 14.307 -22.629 1.00 70.06 96 GLN A C 1
ATOM 757 O O . GLN A 1 96 ? 16.199 14.139 -23.817 1.00 70.06 96 GLN A O 1
ATOM 762 N N . SER A 1 97 ? 16.008 15.507 -22.051 1.00 66.31 97 SER A N 1
ATOM 763 C CA . SER A 1 97 ? 16.453 16.699 -22.772 1.00 66.31 97 SER A CA 1
ATOM 764 C C . SER A 1 97 ? 17.952 16.683 -23.103 1.00 66.31 97 SER A C 1
ATOM 766 O O . SER A 1 97 ? 18.347 17.215 -24.143 1.00 66.31 97 SER A O 1
ATOM 768 N N . GLU A 1 98 ? 18.770 16.044 -22.263 1.00 64.31 98 GLU A N 1
ATOM 769 C CA . GLU A 1 98 ? 20.220 15.908 -22.438 1.00 64.31 98 GLU A CA 1
ATOM 770 C C . GLU A 1 98 ? 20.588 14.723 -23.341 1.00 64.31 98 GLU A C 1
ATOM 772 O O . GLU A 1 98 ? 21.458 14.852 -24.204 1.00 64.31 98 GLU A O 1
ATOM 777 N N . LYS A 1 99 ? 19.864 13.598 -23.243 1.00 65.44 99 LYS A N 1
ATOM 778 C CA . LYS A 1 99 ? 19.974 12.424 -24.135 1.00 65.44 99 LYS A CA 1
ATOM 779 C C . LYS A 1 99 ? 19.333 12.660 -25.510 1.00 65.44 99 LYS A C 1
ATOM 781 O O . LYS A 1 99 ? 18.923 11.715 -26.184 1.00 65.44 99 LYS A O 1
ATOM 786 N N . LYS A 1 100 ? 19.259 13.910 -25.978 1.00 63.59 100 LYS A N 1
ATOM 787 C CA . LYS A 1 100 ? 18.843 14.199 -27.353 1.00 63.59 100 LYS A CA 1
ATOM 788 C C . LYS A 1 100 ? 19.843 13.566 -28.317 1.00 63.59 100 LYS A C 1
ATOM 790 O O . LYS A 1 100 ? 21.009 13.955 -28.392 1.00 63.59 100 LYS A O 1
ATOM 795 N N . PHE A 1 101 ? 19.353 12.572 -29.051 1.00 68.25 101 PHE A N 1
ATOM 796 C CA . PHE A 1 101 ? 20.079 11.854 -30.087 1.00 68.25 101 PHE A CA 1
ATOM 797 C C . PHE A 1 101 ? 20.700 12.844 -31.077 1.00 68.25 101 PHE A C 1
ATOM 799 O O . PHE A 1 101 ? 19.995 13.597 -31.750 1.00 68.25 101 PHE A O 1
ATOM 806 N N . LYS A 1 102 ? 22.030 12.843 -31.184 1.00 69.94 102 LYS A N 1
ATOM 807 C CA . LYS A 1 102 ? 22.715 13.520 -32.286 1.00 69.94 102 LYS A CA 1
ATOM 808 C C . LYS A 1 102 ? 22.743 12.538 -33.458 1.00 69.94 102 LYS A C 1
ATOM 810 O O . LYS A 1 102 ? 23.403 11.506 -33.325 1.00 69.94 102 LYS A O 1
ATOM 815 N N . PRO A 1 103 ? 22.051 12.807 -34.584 1.00 71.94 103 PRO A N 1
ATOM 816 C CA . PRO A 1 103 ? 22.109 11.916 -35.731 1.00 71.94 103 PRO A CA 1
ATOM 817 C C . PRO A 1 103 ? 23.560 11.767 -36.180 1.00 71.94 103 PRO A C 1
ATOM 819 O O . PRO A 1 103 ? 24.276 12.750 -36.386 1.00 71.94 103 PRO A O 1
ATOM 822 N N . MET A 1 104 ? 24.005 10.517 -36.279 1.00 71.00 104 MET A N 1
ATOM 823 C CA . MET A 1 104 ? 25.365 10.182 -36.671 1.00 71.00 104 MET A CA 1
ATOM 824 C C . MET A 1 104 ? 25.573 10.620 -38.124 1.00 71.00 104 MET A C 1
ATOM 826 O O . MET A 1 104 ? 25.020 10.032 -39.051 1.00 71.00 104 MET A O 1
ATOM 830 N N . GLN A 1 105 ? 26.346 11.685 -38.337 1.00 68.56 105 GLN A N 1
ATOM 831 C CA . GLN A 1 105 ? 26.655 12.151 -39.686 1.00 68.56 105 GLN A CA 1
ATOM 832 C C . GLN A 1 105 ? 27.697 11.219 -40.314 1.00 68.56 105 GLN A C 1
ATOM 834 O O . GLN A 1 105 ? 28.893 11.313 -40.030 1.00 68.56 105 GLN A O 1
ATOM 839 N N . VAL A 1 106 ? 27.248 10.304 -41.175 1.00 66.38 106 VAL A N 1
ATOM 840 C CA . VAL A 1 106 ? 28.142 9.459 -41.975 1.00 66.38 106 VAL A CA 1
ATOM 841 C C . VAL A 1 106 ? 28.831 10.336 -43.027 1.00 66.38 106 VAL A C 1
ATOM 843 O O . VAL A 1 106 ? 28.215 10.760 -43.997 1.00 66.38 106 VAL A O 1
ATOM 846 N N . LYS A 1 107 ? 30.127 10.621 -42.837 1.00 65.12 107 LYS A N 1
ATOM 847 C CA . LYS A 1 107 ? 30.944 11.423 -43.775 1.00 65.12 107 LYS A CA 1
ATOM 848 C C . LYS A 1 107 ? 31.502 10.631 -44.965 1.00 65.12 107 LYS A C 1
ATOM 850 O O . LYS A 1 107 ? 32.045 11.231 -45.890 1.00 65.12 107 LYS A O 1
ATOM 855 N N . LYS A 1 108 ? 31.431 9.296 -44.949 1.00 66.25 108 LYS A N 1
ATOM 856 C CA . LYS A 1 108 ? 32.006 8.464 -46.016 1.00 66.25 108 LYS A CA 1
ATOM 857 C C . LYS A 1 108 ? 31.018 8.341 -47.173 1.00 66.25 108 LYS A C 1
ATOM 859 O O . LYS A 1 108 ? 29.986 7.691 -47.042 1.00 66.25 108 LYS A O 1
ATOM 864 N N . LYS A 1 109 ? 31.360 8.954 -48.307 1.00 65.44 109 LYS A N 1
ATOM 865 C CA . LYS A 1 109 ? 30.730 8.662 -49.597 1.00 65.44 109 LYS A CA 1
ATOM 866 C C . LYS A 1 109 ? 31.230 7.285 -50.030 1.00 65.44 109 LYS A C 1
ATOM 868 O O . LYS A 1 109 ? 32.384 7.159 -50.424 1.00 65.44 109 LYS A O 1
ATOM 873 N N . TYR A 1 110 ? 30.407 6.253 -49.882 1.00 64.81 110 TYR A N 1
ATOM 874 C CA . TYR A 1 110 ? 30.667 4.996 -50.573 1.00 64.81 110 TYR A CA 1
ATOM 875 C C . TYR A 1 110 ? 30.344 5.221 -52.047 1.00 64.81 110 TYR A C 1
ATOM 877 O O . TYR A 1 110 ? 29.283 5.755 -52.371 1.00 64.81 110 TYR A O 1
ATOM 885 N N . GLU A 1 111 ? 31.269 4.872 -52.935 1.00 69.50 111 GLU A N 1
ATOM 886 C CA . GLU A 1 111 ? 30.950 4.806 -54.354 1.00 69.50 111 GLU A CA 1
ATOM 887 C C . GLU A 1 111 ? 29.990 3.634 -54.554 1.00 69.50 111 GLU A C 1
ATOM 889 O O . GLU A 1 111 ? 30.325 2.481 -54.277 1.00 69.50 111 GLU A O 1
ATOM 894 N N . THR A 1 112 ? 28.762 3.929 -54.975 1.00 75.06 112 THR A N 1
ATOM 895 C CA . THR A 1 112 ? 27.814 2.892 -55.375 1.00 75.06 112 THR A CA 1
ATOM 896 C C . THR A 1 112 ? 28.386 2.179 -56.594 1.00 75.06 112 THR A C 1
ATOM 898 O O . THR A 1 112 ? 28.757 2.830 -57.572 1.00 75.06 112 THR A O 1
ATOM 901 N N . TYR A 1 113 ? 28.465 0.850 -56.537 1.00 77.94 113 TYR A N 1
ATOM 902 C CA . TYR A 1 113 ? 28.908 0.041 -57.667 1.00 77.94 113 TYR A CA 1
ATOM 903 C C . TYR A 1 113 ? 28.046 0.336 -58.906 1.00 77.94 113 TYR A C 1
ATOM 905 O O . TYR A 1 113 ? 26.823 0.200 -58.865 1.00 77.94 113 TYR A O 1
ATOM 913 N N . ASP A 1 114 ? 28.692 0.744 -60.001 1.00 80.69 114 ASP A N 1
ATOM 914 C CA . ASP A 1 114 ? 28.053 1.023 -61.287 1.00 80.69 114 ASP A CA 1
ATOM 915 C C . ASP A 1 114 ? 28.386 -0.097 -62.271 1.00 80.69 114 ASP A C 1
ATOM 917 O O . ASP A 1 114 ? 29.502 -0.198 -62.786 1.00 80.69 114 ASP A O 1
ATOM 921 N N . ILE A 1 115 ? 27.384 -0.927 -62.550 1.00 82.06 115 ILE A N 1
ATOM 922 C CA . ILE A 1 115 ? 27.508 -2.099 -63.419 1.00 82.06 115 ILE A CA 1
ATOM 923 C C . ILE A 1 115 ? 27.917 -1.736 -64.857 1.00 82.06 115 ILE A C 1
ATOM 925 O O . ILE A 1 115 ? 28.469 -2.569 -65.573 1.00 82.06 115 ILE A O 1
ATOM 929 N N . ASN A 1 116 ? 27.695 -0.488 -65.289 1.00 80.06 116 ASN A N 1
ATOM 930 C CA . ASN A 1 116 ? 28.076 -0.024 -66.625 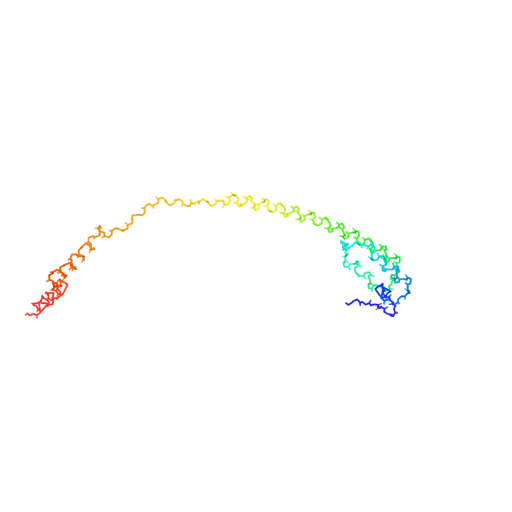1.00 80.06 116 ASN A CA 1
ATOM 931 C C . ASN A 1 116 ? 29.565 0.310 -66.737 1.00 80.06 116 ASN A C 1
ATOM 933 O O . ASN A 1 116 ? 30.089 0.375 -67.849 1.00 80.06 116 ASN A O 1
ATOM 937 N N . LYS A 1 117 ? 30.244 0.526 -65.604 1.00 81.81 117 LYS A N 1
ATOM 938 C CA . LYS A 1 117 ? 31.697 0.732 -65.549 1.00 81.81 117 LYS A CA 1
ATOM 939 C C . LYS A 1 117 ? 32.462 -0.582 -65.390 1.00 81.81 117 LYS A C 1
AT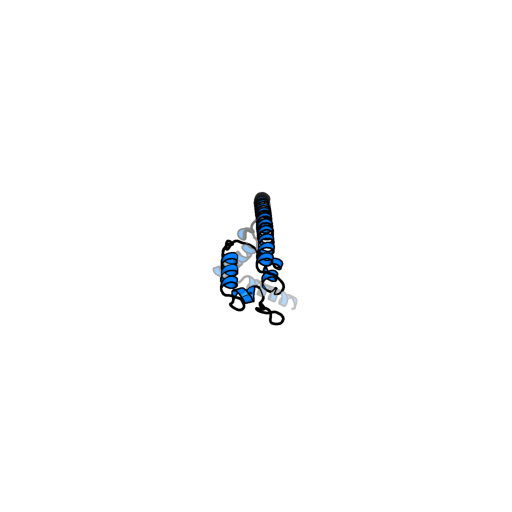OM 941 O O . LYS A 1 117 ? 33.681 -0.591 -65.537 1.00 81.81 117 LYS A O 1
ATOM 946 N N . ASP A 1 118 ? 31.770 -1.687 -65.106 1.00 85.44 118 ASP A N 1
ATOM 947 C CA . ASP A 1 118 ? 32.396 -2.995 -64.958 1.00 85.44 118 ASP A CA 1
ATOM 948 C C . ASP A 1 118 ? 32.675 -3.634 -66.326 1.00 85.44 118 ASP A C 1
ATOM 950 O O . ASP A 1 118 ? 31.777 -4.039 -67.071 1.00 85.44 118 ASP A O 1
ATOM 954 N N . GLN A 1 119 ? 33.962 -3.759 -66.646 1.00 84.50 119 GLN A N 1
ATOM 955 C CA . GLN A 1 119 ? 34.436 -4.344 -67.895 1.00 84.50 119 GLN A CA 1
ATOM 956 C C . GLN A 1 119 ? 34.018 -5.816 -68.066 1.00 84.50 119 GLN A C 1
ATOM 958 O O . GLN A 1 119 ? 33.754 -6.247 -69.191 1.00 84.50 119 GLN A O 1
ATOM 963 N N . LYS A 1 120 ? 33.907 -6.590 -66.975 1.00 85.38 120 LYS A N 1
ATOM 964 C CA . LYS A 1 120 ? 33.462 -7.992 -67.033 1.00 85.38 120 LYS A CA 1
ATOM 965 C C . LYS A 1 120 ? 31.992 -8.071 -67.424 1.00 85.38 120 LYS A C 1
ATOM 967 O O . LYS A 1 120 ? 31.620 -8.929 -68.226 1.00 85.38 120 LYS A O 1
ATOM 972 N N . PHE A 1 121 ? 31.169 -7.160 -66.903 1.00 85.75 121 PHE A N 1
ATOM 973 C CA . PHE A 1 121 ? 29.749 -7.107 -67.246 1.00 85.75 121 PHE A CA 1
ATOM 974 C C . PHE A 1 121 ? 29.526 -6.658 -68.694 1.00 85.75 121 PHE A C 1
ATOM 976 O O . PHE A 1 121 ? 28.717 -7.253 -69.410 1.00 85.75 121 PHE A O 1
ATOM 983 N N . LEU A 1 122 ? 30.282 -5.660 -69.164 1.00 85.94 122 LEU A N 1
ATOM 984 C CA . LEU A 1 122 ? 30.242 -5.225 -70.565 1.00 85.94 122 LEU A CA 1
ATOM 985 C C . LEU A 1 122 ? 30.586 -6.369 -71.526 1.00 85.94 122 LEU A C 1
ATOM 987 O O . LEU A 1 122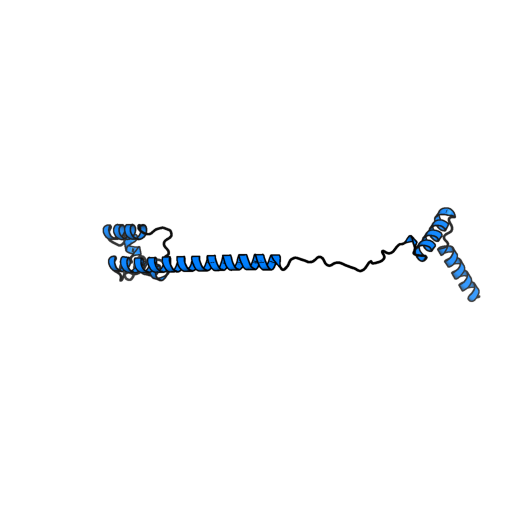 ? 29.838 -6.607 -72.477 1.00 85.94 122 LEU A O 1
ATOM 991 N N . TYR A 1 123 ? 31.655 -7.114 -71.233 1.00 83.50 123 TYR A N 1
ATOM 992 C CA . TYR A 1 123 ? 32.067 -8.271 -72.026 1.00 83.50 123 TYR A CA 1
ATOM 993 C C . TYR A 1 123 ? 31.000 -9.376 -72.039 1.00 83.50 123 TYR A C 1
ATOM 995 O O . TYR A 1 123 ? 30.609 -9.851 -73.105 1.00 83.50 123 TYR A O 1
ATOM 1003 N N . ALA A 1 124 ? 30.448 -9.736 -70.875 1.00 82.75 124 ALA A N 1
ATOM 1004 C CA . ALA A 1 124 ? 29.377 -10.73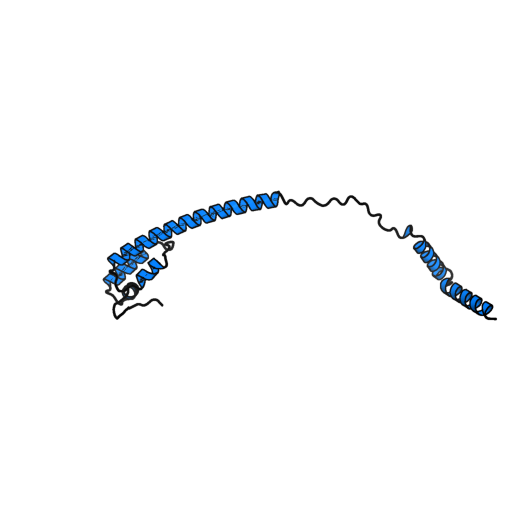0 -70.785 1.00 82.75 124 ALA A CA 1
ATOM 1005 C C . ALA A 1 124 ? 28.131 -10.320 -71.592 1.00 82.75 124 ALA A C 1
ATOM 1007 O O . ALA A 1 124 ? 27.531 -11.143 -72.288 1.00 82.75 124 ALA A O 1
ATOM 1008 N N . ARG A 1 125 ? 27.767 -9.031 -71.563 1.00 84.00 125 ARG A N 1
ATOM 1009 C CA . ARG A 1 125 ? 26.645 -8.498 -72.345 1.00 84.00 125 ARG A CA 1
ATOM 1010 C C . ARG A 1 125 ? 26.899 -8.576 -73.850 1.00 84.00 125 ARG A C 1
ATOM 1012 O O . ARG A 1 125 ? 25.968 -8.839 -74.608 1.00 84.00 125 ARG A O 1
ATOM 1019 N N . GLU A 1 126 ? 28.125 -8.338 -74.307 1.00 82.88 126 GLU A N 1
ATOM 1020 C CA . GLU A 1 126 ? 28.475 -8.508 -75.722 1.00 82.88 126 GLU A CA 1
ATOM 1021 C C . GLU A 1 126 ? 28.384 -9.966 -76.165 1.00 82.88 126 GLU A C 1
ATOM 1023 O O . GLU A 1 126 ? 27.788 -10.235 -77.209 1.00 82.88 126 GLU A O 1
ATOM 1028 N N . LEU A 1 127 ? 28.875 -10.910 -75.357 1.00 83.06 127 LEU A N 1
ATOM 1029 C CA . LEU A 1 127 ? 28.737 -12.343 -75.642 1.00 83.06 127 LEU A CA 1
ATOM 1030 C C . LEU A 1 127 ? 27.266 -12.762 -75.781 1.00 83.06 127 LEU A C 1
ATOM 1032 O O . LEU A 1 127 ? 26.913 -13.470 -76.726 1.00 83.06 127 LEU A O 1
ATOM 1036 N N . LEU A 1 128 ? 26.389 -12.270 -74.900 1.00 81.94 128 LEU A N 1
ATOM 1037 C CA . LEU A 1 128 ? 24.945 -12.503 -75.008 1.00 81.94 128 LEU A CA 1
ATOM 1038 C C . LEU A 1 128 ? 24.363 -11.919 -76.304 1.00 81.94 128 LEU A C 1
ATOM 1040 O O . LEU A 1 128 ? 23.615 -12.602 -77.001 1.00 81.94 128 LEU A O 1
ATOM 1044 N N . LYS A 1 129 ? 24.772 -10.704 -76.699 1.00 83.62 129 LYS A N 1
ATOM 1045 C CA . LYS A 1 129 ? 24.356 -10.106 -77.981 1.00 83.62 129 LYS A CA 1
ATOM 1046 C C . LYS A 1 129 ? 24.810 -10.926 -79.189 1.00 83.62 129 LYS A C 1
ATOM 1048 O O . LYS A 1 129 ? 24.084 -10.973 -80.181 1.00 83.62 129 LYS A O 1
ATOM 1053 N N . PHE A 1 130 ? 25.988 -11.550 -79.146 1.00 81.50 130 PHE A N 1
ATOM 1054 C CA . PHE A 1 130 ? 26.438 -12.450 -80.214 1.00 81.50 130 PHE A CA 1
ATOM 1055 C C . PHE A 1 130 ? 25.544 -13.687 -80.327 1.00 81.50 130 PHE A C 1
ATOM 1057 O O . PHE A 1 130 ? 25.169 -14.060 -81.444 1.00 81.50 130 PHE A O 1
ATOM 1064 N N . LYS A 1 131 ? 25.141 -14.261 -79.188 1.00 78.06 131 LYS A N 1
ATOM 1065 C CA . LYS A 1 131 ? 24.209 -15.390 -79.142 1.00 78.06 131 LYS A CA 1
ATOM 1066 C C . LYS A 1 131 ? 22.831 -15.011 -79.686 1.00 78.06 131 LYS A C 1
ATOM 1068 O O . LYS A 1 131 ? 22.319 -15.709 -80.551 1.00 78.06 131 LYS A O 1
ATOM 1073 N N . GLU A 1 132 ? 22.272 -13.879 -79.262 1.00 75.38 132 GLU A N 1
ATOM 1074 C CA . GLU A 1 132 ? 20.949 -13.422 -79.715 1.00 75.38 132 GLU A CA 1
ATOM 1075 C C . GLU A 1 132 ? 20.924 -13.004 -81.192 1.00 75.38 132 GLU A C 1
ATOM 1077 O O . GLU A 1 132 ? 20.003 -13.364 -81.918 1.00 75.38 132 GLU A O 1
ATOM 1082 N N . LYS A 1 133 ? 21.925 -12.246 -81.665 1.00 78.00 133 LYS A N 1
ATOM 1083 C CA . LYS A 1 133 ? 21.902 -11.680 -83.028 1.00 78.00 133 LYS A CA 1
ATOM 1084 C C . LYS A 1 133 ? 22.414 -12.621 -84.106 1.00 78.00 133 LYS A C 1
ATOM 1086 O O . LYS A 1 133 ? 21.991 -12.504 -85.251 1.00 78.00 133 LYS A O 1
ATOM 1091 N N . ARG A 1 134 ? 23.393 -13.469 -83.786 1.00 72.94 134 ARG A N 1
ATOM 1092 C CA . ARG A 1 134 ? 24.041 -14.351 -84.771 1.00 72.94 134 ARG A CA 1
ATOM 1093 C C . ARG A 1 134 ? 23.769 -15.830 -84.521 1.00 72.94 134 ARG A C 1
ATOM 1095 O O . ARG A 1 134 ? 24.190 -16.642 -85.334 1.00 72.94 134 ARG A O 1
ATOM 1102 N N . GLY A 1 135 ? 23.103 -16.187 -83.419 1.00 73.06 135 GLY A N 1
ATOM 1103 C CA . GLY A 1 135 ? 22.892 -17.583 -83.028 1.00 73.06 135 GLY A CA 1
ATOM 1104 C C . GLY A 1 135 ? 24.182 -18.307 -82.627 1.00 73.06 135 GLY A C 1
ATOM 1105 O O . GLY A 1 135 ? 24.185 -19.529 -82.526 1.00 73.06 135 GLY A O 1
ATOM 1106 N N . ILE A 1 136 ? 25.290 -17.579 -82.434 1.00 72.88 136 ILE A N 1
ATOM 1107 C CA . ILE A 1 136 ? 26.605 -18.160 -82.143 1.00 72.88 136 ILE A CA 1
ATOM 1108 C C . ILE A 1 136 ? 26.818 -18.148 -80.633 1.00 72.88 136 ILE A C 1
ATOM 1110 O O . ILE A 1 136 ? 27.024 -17.089 -80.038 1.00 72.88 136 ILE A O 1
ATOM 1114 N N . ASP A 1 137 ? 26.807 -19.328 -80.019 1.00 78.94 137 ASP A N 1
ATOM 1115 C CA . ASP A 1 137 ? 27.222 -19.491 -78.630 1.00 78.94 137 ASP A CA 1
ATOM 1116 C C . ASP A 1 137 ? 28.756 -19.561 -78.551 1.00 78.94 137 ASP A C 1
ATOM 1118 O O . ASP A 1 137 ? 29.383 -20.594 -78.798 1.00 78.94 137 ASP A O 1
ATOM 1122 N N . VAL A 1 138 ? 29.374 -18.416 -78.251 1.00 76.56 138 VAL A N 1
ATOM 1123 C CA . VAL A 1 138 ? 30.837 -18.270 -78.172 1.00 76.56 138 VAL A CA 1
ATOM 1124 C C . VAL A 1 138 ? 31.438 -19.202 -77.114 1.00 76.56 138 VAL A C 1
ATOM 1126 O O . VAL A 1 138 ? 32.542 -19.710 -77.314 1.00 76.56 138 VAL A O 1
ATOM 1129 N N . LEU A 1 139 ? 30.709 -19.481 -76.026 1.00 77.88 139 LEU A N 1
ATOM 1130 C CA . LEU A 1 139 ? 31.171 -20.383 -74.971 1.00 77.88 139 LEU A CA 1
ATOM 1131 C C . LEU A 1 139 ? 31.261 -21.820 -75.489 1.00 77.88 139 LEU A C 1
ATOM 1133 O O . LEU A 1 139 ? 32.270 -22.497 -75.289 1.00 77.88 139 LEU A O 1
ATOM 1137 N N . GLU A 1 140 ? 30.231 -22.268 -76.205 1.00 79.06 140 GLU A N 1
ATOM 1138 C CA . GLU A 1 140 ? 30.207 -23.603 -76.804 1.00 79.06 140 GLU A CA 1
ATOM 1139 C C . GLU A 1 140 ? 31.298 -23.758 -77.876 1.00 79.06 140 GLU A C 1
ATOM 1141 O O . GLU A 1 140 ? 31.953 -24.801 -77.976 1.00 79.06 140 GLU A O 1
ATOM 1146 N N . LEU A 1 141 ? 31.546 -22.699 -78.654 1.00 80.56 141 LEU A N 1
ATOM 1147 C CA . LEU A 1 141 ? 32.609 -22.674 -79.656 1.00 80.56 141 LEU A CA 1
ATOM 1148 C C . LEU A 1 141 ? 33.999 -22.783 -79.011 1.00 80.56 141 LEU A C 1
ATOM 1150 O O . LEU A 1 141 ? 34.810 -23.600 -79.450 1.00 80.56 141 LEU A O 1
ATOM 1154 N N . MET A 1 142 ? 34.260 -22.022 -77.943 1.00 79.69 142 MET A N 1
ATOM 1155 C CA . MET A 1 142 ? 35.507 -22.112 -77.176 1.00 79.69 142 MET A CA 1
ATOM 1156 C C . MET A 1 142 ? 35.711 -23.510 -76.586 1.00 79.69 142 MET A C 1
ATOM 1158 O O . MET A 1 142 ? 36.786 -24.082 -76.750 1.00 79.69 142 MET A O 1
ATOM 1162 N N . GLN A 1 143 ? 34.675 -24.111 -75.993 1.00 82.25 143 GLN A N 1
ATOM 1163 C CA . GLN A 1 143 ? 34.744 -25.481 -75.466 1.00 82.25 143 GLN A CA 1
ATOM 1164 C C . GLN A 1 143 ? 35.048 -26.519 -76.556 1.00 82.25 143 GLN A C 1
ATOM 1166 O O . GLN A 1 143 ? 35.806 -27.462 -76.325 1.00 82.25 143 GLN A O 1
ATOM 1171 N N . LYS A 1 144 ? 34.471 -26.367 -77.755 1.00 84.44 144 LYS A N 1
ATOM 1172 C CA . LYS A 1 144 ? 34.757 -27.244 -78.903 1.00 84.44 144 LYS A CA 1
ATOM 1173 C C . LYS A 1 144 ? 36.193 -27.080 -79.407 1.00 84.44 144 LYS A C 1
ATOM 1175 O O . LYS A 1 144 ? 36.814 -28.082 -79.764 1.00 84.44 144 LYS A O 1
ATOM 1180 N N . ILE A 1 145 ? 36.721 -25.854 -79.439 1.00 84.62 145 ILE A N 1
ATOM 1181 C CA . ILE A 1 145 ? 38.117 -25.583 -79.820 1.00 84.62 145 ILE A CA 1
ATOM 1182 C C . ILE A 1 145 ? 39.074 -26.188 -78.795 1.00 84.62 145 ILE A C 1
ATOM 1184 O O . ILE A 1 145 ? 40.005 -26.883 -79.190 1.00 84.62 145 ILE A O 1
ATOM 1188 N N . ASP A 1 146 ? 38.819 -25.987 -77.504 1.00 82.69 146 ASP A N 1
ATOM 1189 C CA . ASP A 1 146 ? 39.678 -26.492 -76.432 1.00 82.69 146 ASP A CA 1
ATOM 1190 C C . ASP A 1 146 ? 39.724 -28.029 -76.432 1.00 82.69 146 ASP A C 1
ATOM 1192 O O . ASP A 1 146 ? 40.796 -28.629 -76.485 1.00 82.69 146 ASP A O 1
ATOM 1196 N N . LYS A 1 147 ? 38.564 -28.694 -76.562 1.00 83.06 147 LYS A N 1
ATOM 1197 C CA . LYS A 1 147 ? 38.495 -30.158 -76.751 1.00 83.06 147 LYS A CA 1
ATOM 1198 C C . LYS A 1 147 ? 39.289 -30.641 -77.968 1.00 83.06 147 LYS A C 1
ATOM 1200 O O . LYS A 1 147 ? 39.962 -31.665 -77.880 1.00 83.06 147 LYS A O 1
ATOM 1205 N N . LYS A 1 148 ? 39.231 -29.925 -79.098 1.00 81.25 148 LYS A N 1
ATOM 1206 C CA . LYS A 1 148 ? 40.013 -30.261 -80.303 1.00 81.25 148 LYS A CA 1
ATOM 1207 C C . LYS A 1 148 ? 41.514 -30.049 -80.102 1.00 81.25 148 LYS A C 1
ATOM 1209 O O . LYS A 1 148 ? 42.296 -30.877 -80.557 1.00 81.25 148 LYS A O 1
ATOM 1214 N N . GLN A 1 149 ? 41.925 -28.974 -79.428 1.00 77.88 149 GLN A N 1
ATOM 1215 C CA . GLN A 1 149 ? 43.334 -28.732 -79.107 1.00 77.88 149 GLN A CA 1
ATOM 1216 C C . GLN A 1 149 ? 43.890 -29.794 -78.157 1.00 77.88 149 GLN A C 1
ATOM 1218 O O . GLN A 1 149 ? 45.018 -30.240 -78.341 1.00 77.88 149 GLN A O 1
ATOM 1223 N N . ILE A 1 150 ? 43.095 -30.221 -77.177 1.00 75.31 150 ILE A N 1
ATOM 1224 C CA . ILE A 1 150 ? 43.437 -31.315 -76.269 1.00 75.31 150 ILE A CA 1
ATOM 1225 C C . ILE A 1 150 ? 43.604 -32.628 -77.050 1.00 75.31 150 ILE A C 1
ATOM 1227 O O . ILE A 1 150 ? 44.616 -33.298 -76.875 1.00 75.31 150 ILE A O 1
ATOM 1231 N N . LEU A 1 151 ? 42.679 -32.962 -77.962 1.00 69.56 151 LEU A N 1
ATOM 1232 C CA . LEU A 1 151 ? 42.780 -34.165 -78.802 1.00 69.56 151 LEU A CA 1
ATOM 1233 C C . LEU A 1 151 ? 44.037 -34.160 -79.689 1.00 69.56 151 LEU A C 1
ATOM 1235 O O . LEU A 1 151 ? 44.742 -35.159 -79.755 1.00 69.56 151 LEU A O 1
ATOM 1239 N N . ASN A 1 152 ? 44.345 -33.023 -80.324 1.00 72.25 152 ASN A N 1
ATOM 1240 C CA . ASN A 1 152 ? 45.524 -32.867 -81.185 1.00 72.25 152 ASN A CA 1
ATOM 1241 C C . ASN A 1 152 ? 46.859 -32.906 -80.426 1.00 72.25 152 ASN A C 1
ATOM 1243 O O . ASN A 1 152 ? 47.893 -33.074 -81.057 1.00 72.25 152 ASN A O 1
ATOM 1247 N N . LYS A 1 153 ? 46.862 -32.712 -79.101 1.00 71.56 153 LYS A N 1
ATOM 1248 C CA . LYS A 1 153 ? 48.062 -32.873 -78.261 1.00 71.56 153 LYS A CA 1
ATOM 1249 C C . LYS A 1 153 ? 48.270 -34.315 -77.784 1.00 71.56 153 LYS A C 1
ATOM 1251 O O . LYS A 1 153 ? 49.337 -34.607 -77.257 1.00 71.56 153 LYS A O 1
ATOM 1256 N N . MET A 1 154 ? 47.254 -35.175 -77.900 1.00 63.41 154 MET A N 1
ATOM 1257 C CA . MET A 1 154 ? 47.320 -36.591 -77.509 1.00 63.41 154 MET A CA 1
ATOM 1258 C C . MET A 1 154 ? 47.567 -37.547 -78.690 1.00 63.41 154 MET A C 1
ATOM 1260 O O . MET A 1 154 ? 47.749 -38.739 -78.453 1.00 63.41 154 MET A O 1
ATOM 1264 N N . ALA A 1 155 ? 47.536 -37.042 -79.927 1.00 54.00 155 ALA A N 1
ATOM 1265 C CA . ALA A 1 155 ? 47.904 -37.758 -81.150 1.00 54.00 155 ALA A CA 1
ATOM 1266 C C . ALA A 1 155 ? 49.365 -37.468 -81.517 1.00 54.00 155 ALA A C 1
ATOM 1268 O O . ALA A 1 155 ? 50.023 -38.395 -82.035 1.00 54.00 155 ALA A O 1
#

Radius of gyration: 47.86 Å; chains: 1; bounding box: 76×55×114 Å